Protein AF-A0A962FQ56-F1 (afdb_monomer_lite)

Sequence (91 aa):
MIEQIGRFHVRKRLGGGFGEVFLAEDPTIGRQVAIKVFRPKDENLVAIATSSNTEGLDILRTRFLNEAKILAQLENAVHVVVAADRKLTHF

pLDDT: mean 84.01, std 13.22, range [40.44, 97.62]

Radius of gyration: 14.67 Å; chains: 1; bounding box: 33×34×39 Å

Foldseek 3Di:
DDQDDVQWGFDAWPQDDQWTWTFTARPVVRDTDIDTDRDGDVVNQVVVVVDDSVVVSVVSVVVVVVVLVVLCVCCVPPPGDHDPDDDDDDD

Secondary structure (DSSP, 8-state):
---EETTEEEEEEEE-SSSEEEEEEETTTTEEEEEEE----HHHHHTTTTS-HHHHHHHHHHHHHHHHHHHHHTTT-TTS-----------

Structure (mmCIF, N/CA/C/O backbone):
data_AF-A0A962FQ56-F1
#
_entry.id   AF-A0A962FQ56-F1
#
loop_
_atom_site.group_PDB
_atom_site.id
_atom_site.type_symbol
_atom_site.label_atom_id
_atom_site.label_alt_id
_atom_site.label_comp_id
_atom_site.label_asym_id
_atom_site.label_entity_id
_atom_site.label_seq_id
_atom_site.pdbx_PDB_ins_code
_atom_site.Cartn_x
_atom_site.Cartn_y
_atom_site.Cartn_z
_atom_site.occupancy
_atom_site.B_iso_or_equiv
_atom_site.auth_seq_id
_atom_site.auth_comp_id
_atom_site.auth_asym_id
_atom_site.auth_atom_id
_atom_site.pdbx_PDB_model_num
ATOM 1 N N . MET A 1 1 ? 2.163 -19.196 0.850 1.00 71.44 1 MET A N 1
ATOM 2 C CA . MET A 1 1 ? 1.076 -18.189 0.855 1.00 71.44 1 MET A CA 1
ATOM 3 C C . MET A 1 1 ? 1.416 -17.171 1.935 1.00 71.44 1 MET A C 1
ATOM 5 O O . MET A 1 1 ? 2.001 -17.579 2.926 1.00 71.44 1 MET A O 1
ATOM 9 N N . ILE A 1 2 ? 1.175 -15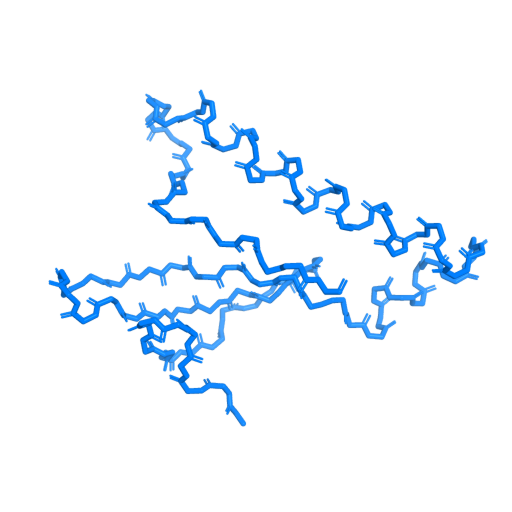.873 1.736 1.00 83.00 2 ILE A N 1
ATOM 10 C CA . ILE A 1 2 ? 1.484 -14.868 2.771 1.00 83.00 2 ILE A CA 1
ATOM 11 C C . ILE A 1 2 ? 0.270 -14.738 3.668 1.00 83.00 2 ILE A C 1
ATOM 13 O O . ILE A 1 2 ? -0.788 -14.343 3.191 1.00 83.00 2 ILE A O 1
ATOM 17 N N . GLU A 1 3 ? 0.447 -15.061 4.941 1.00 92.56 3 GLU A N 1
ATOM 18 C CA . GLU A 1 3 ? -0.634 -15.067 5.930 1.00 92.56 3 GLU A CA 1
ATOM 19 C C . GLU A 1 3 ? -0.631 -13.805 6.801 1.00 92.56 3 GLU A C 1
ATOM 21 O O . GLU A 1 3 ? -1.670 -13.403 7.320 1.00 92.56 3 GLU A O 1
ATOM 26 N N . GLN A 1 4 ? 0.512 -13.120 6.914 1.00 94.44 4 GLN A N 1
ATOM 27 C CA . GLN A 1 4 ? 0.655 -11.923 7.739 1.00 94.44 4 GLN A CA 1
ATOM 28 C C . GLN A 1 4 ? 1.669 -10.940 7.138 1.00 94.44 4 GLN A C 1
ATOM 30 O O . GLN A 1 4 ? 2.666 -11.340 6.534 1.00 94.44 4 GLN A O 1
ATOM 35 N N . ILE A 1 5 ? 1.417 -9.641 7.304 1.00 93.19 5 ILE A N 1
ATOM 36 C CA . ILE A 1 5 ? 2.351 -8.560 6.966 1.00 93.19 5 ILE A CA 1
ATOM 37 C C . ILE A 1 5 ? 2.432 -7.631 8.174 1.00 93.19 5 ILE A C 1
ATOM 39 O O . ILE A 1 5 ? 1.490 -6.897 8.460 1.00 93.19 5 ILE A O 1
ATOM 43 N N . GLY A 1 6 ? 3.552 -7.651 8.901 1.00 92.62 6 GLY A N 1
ATOM 44 C CA . GLY A 1 6 ? 3.649 -6.920 10.167 1.00 92.62 6 GLY A CA 1
ATOM 45 C C . GLY A 1 6 ? 2.541 -7.358 11.129 1.00 92.62 6 GLY A C 1
ATOM 46 O O . GLY A 1 6 ? 2.411 -8.545 11.401 1.00 92.62 6 GLY A O 1
ATOM 47 N N . ARG A 1 7 ? 1.722 -6.412 11.609 1.00 93.75 7 ARG A N 1
ATOM 48 C CA . ARG A 1 7 ? 0.576 -6.717 12.485 1.00 93.75 7 ARG A CA 1
ATOM 49 C C . ARG A 1 7 ? -0.680 -7.189 11.747 1.00 93.75 7 ARG A C 1
ATOM 51 O O . ARG A 1 7 ? -1.628 -7.622 12.389 1.00 93.75 7 ARG A O 1
ATOM 58 N N . PHE A 1 8 ? -0.721 -7.064 10.424 1.00 96.12 8 PHE A N 1
ATOM 59 C CA . PHE A 1 8 ? -1.942 -7.253 9.650 1.00 96.12 8 PHE A CA 1
ATOM 60 C C . PHE A 1 8 ? -2.102 -8.703 9.191 1.00 96.12 8 PHE A C 1
ATOM 62 O O . PHE A 1 8 ? -1.182 -9.267 8.594 1.00 96.12 8 PHE A O 1
ATOM 69 N N . HIS A 1 9 ? -3.282 -9.286 9.401 1.00 97.38 9 HIS A N 1
ATOM 70 C CA . HIS A 1 9 ? -3.615 -10.637 8.941 1.00 97.38 9 HIS A CA 1
ATOM 71 C C . HIS A 1 9 ? -4.113 -10.607 7.497 1.00 97.38 9 HIS A C 1
ATOM 73 O O . HIS A 1 9 ? -5.123 -9.970 7.200 1.00 97.38 9 HIS A O 1
ATOM 79 N N . VAL A 1 10 ? -3.425 -11.294 6.587 1.00 97.12 10 VAL A N 1
ATOM 80 C CA . VAL A 1 10 ? -3.792 -11.328 5.167 1.00 97.12 10 VAL A CA 1
ATOM 81 C C . VAL A 1 10 ? -5.006 -12.232 4.972 1.00 97.12 10 VAL A C 1
ATOM 83 O O . VAL A 1 10 ? -5.022 -13.383 5.393 1.00 97.12 10 VAL A O 1
ATOM 86 N N . ARG A 1 11 ? -6.035 -11.706 4.301 1.00 96.94 11 ARG A N 1
ATOM 87 C CA . ARG A 1 11 ? -7.265 -12.440 3.972 1.00 96.94 11 ARG A CA 1
ATOM 88 C C . ARG A 1 11 ? -7.226 -12.998 2.556 1.00 96.94 11 ARG A C 1
ATOM 90 O O . ARG A 1 11 ? -7.568 -14.154 2.341 1.00 96.94 11 ARG A O 1
ATOM 97 N N . LYS A 1 12 ? -6.827 -12.178 1.579 1.00 96.12 12 LYS A N 1
ATOM 98 C CA . LYS A 1 12 ? -6.648 -12.601 0.181 1.00 96.12 12 LYS A CA 1
ATOM 99 C C . LYS A 1 12 ? -5.812 -11.606 -0.613 1.00 96.12 12 LYS A C 1
ATOM 101 O O . LYS A 1 12 ? -5.737 -10.424 -0.277 1.00 96.12 12 LYS A O 1
ATOM 106 N N . ARG A 1 13 ? -5.240 -12.069 -1.723 1.00 94.62 13 ARG A N 1
ATOM 107 C CA . ARG A 1 13 ? -4.640 -11.200 -2.741 1.00 94.62 13 ARG A CA 1
ATOM 108 C C . ARG A 1 13 ? -5.743 -10.510 -3.550 1.00 94.62 13 ARG A C 1
ATOM 110 O O . ARG A 1 13 ? -6.692 -11.163 -3.972 1.00 94.62 13 ARG A O 1
ATOM 117 N N . LEU A 1 14 ? -5.601 -9.204 -3.771 1.00 94.06 14 LEU A N 1
ATOM 118 C CA . LEU A 1 14 ? -6.507 -8.401 -4.601 1.00 94.06 14 LEU A CA 1
ATOM 119 C C . LEU A 1 14 ? -5.978 -8.197 -6.026 1.00 94.06 14 LEU A C 1
ATOM 121 O O . LEU A 1 14 ? -6.766 -8.007 -6.942 1.00 94.06 14 LEU A O 1
ATOM 125 N N . GLY A 1 15 ? -4.659 -8.265 -6.226 1.00 89.06 15 GLY A N 1
ATOM 126 C CA . GLY A 1 15 ? -4.027 -8.080 -7.535 1.00 89.06 15 GLY A CA 1
ATOM 127 C C . GLY A 1 15 ? -2.925 -7.029 -7.487 1.00 89.06 15 GLY A C 1
ATOM 128 O O . GLY A 1 15 ? -2.393 -6.747 -6.419 1.00 89.06 15 GLY A O 1
ATOM 129 N N . GLY A 1 16 ? -2.562 -6.475 -8.640 1.00 80.88 16 GLY A N 1
ATOM 130 C CA . GLY A 1 16 ? -1.623 -5.357 -8.738 1.00 80.88 16 GLY A CA 1
ATOM 131 C C . GLY A 1 16 ? -0.646 -5.479 -9.909 1.00 80.88 16 GLY A C 1
ATOM 132 O O . GLY A 1 16 ? -0.308 -6.587 -10.328 1.00 80.88 16 GLY A O 1
ATOM 133 N N . GLY A 1 17 ? -0.241 -4.318 -10.437 1.00 75.25 17 GLY A N 1
ATOM 134 C CA . GLY A 1 17 ? 0.723 -4.182 -11.535 1.00 75.25 17 GLY A CA 1
ATOM 135 C C . GLY A 1 17 ? 2.161 -4.125 -11.020 1.00 75.25 17 GLY A C 1
ATOM 136 O O . GLY A 1 17 ? 2.832 -5.148 -10.929 1.00 75.25 17 GLY A O 1
ATOM 137 N N . PHE A 1 18 ? 2.615 -2.934 -10.615 1.00 75.06 18 PHE A N 1
ATOM 138 C CA . PHE A 1 18 ? 3.992 -2.690 -10.144 1.00 75.06 18 PHE A CA 1
ATOM 139 C C . PHE A 1 18 ? 4.308 -3.231 -8.737 1.00 75.06 18 PHE A C 1
ATOM 141 O O . PHE A 1 18 ? 5.458 -3.237 -8.309 1.00 75.06 18 PHE A O 1
ATOM 148 N N . GLY A 1 19 ? 3.291 -3.674 -8.004 1.00 79.00 19 GLY A N 1
ATOM 149 C CA . GLY A 1 19 ? 3.407 -4.272 -6.679 1.00 79.00 19 GLY A CA 1
ATOM 150 C C . GLY A 1 19 ? 2.179 -5.121 -6.388 1.00 79.00 19 GLY A C 1
ATOM 151 O O . GLY A 1 19 ? 1.217 -5.114 -7.156 1.00 79.00 19 GLY A O 1
ATOM 152 N N . GLU A 1 20 ? 2.206 -5.857 -5.287 1.00 90.06 20 GLU A N 1
ATOM 153 C CA . GLU A 1 20 ? 1.131 -6.776 -4.923 1.00 90.06 20 GLU A CA 1
ATOM 154 C C . GLU A 1 20 ? 0.245 -6.145 -3.847 1.00 90.06 20 GLU A C 1
ATOM 156 O O . GLU A 1 20 ? 0.745 -5.622 -2.853 1.00 90.06 20 GLU A O 1
ATOM 161 N N . VAL A 1 21 ? -1.069 -6.162 -4.059 1.00 93.12 21 VAL A N 1
ATOM 162 C CA . VAL A 1 21 ? -2.068 -5.615 -3.140 1.00 93.12 21 VAL A CA 1
ATOM 163 C C . VAL A 1 21 ? -2.813 -6.761 -2.470 1.00 93.12 21 VAL A C 1
ATOM 165 O O . VAL A 1 21 ? -3.329 -7.667 -3.133 1.00 93.12 21 VAL A O 1
ATOM 168 N N . PHE A 1 22 ? -2.903 -6.690 -1.149 1.00 95.38 22 PHE A N 1
ATOM 169 C CA . PHE A 1 22 ? -3.594 -7.652 -0.304 1.00 95.38 22 PHE A CA 1
ATOM 170 C C . PHE A 1 22 ? -4.736 -6.985 0.449 1.00 95.38 22 PHE A C 1
ATOM 172 O O . PHE A 1 22 ? -4.582 -5.873 0.945 1.00 95.38 22 PHE A O 1
ATOM 179 N N . LEU A 1 23 ? -5.857 -7.693 0.577 1.00 97.00 23 LEU A N 1
ATOM 180 C CA . LEU A 1 23 ? -6.850 -7.405 1.601 1.00 97.00 23 LEU A CA 1
ATOM 181 C C . LEU A 1 23 ? -6.354 -8.029 2.898 1.00 97.00 23 LEU A C 1
ATOM 183 O O . LEU A 1 23 ? -6.108 -9.238 2.945 1.00 97.00 23 LEU A O 1
ATOM 187 N N . ALA A 1 24 ? -6.230 -7.217 3.935 1.00 97.62 24 ALA A N 1
ATOM 188 C CA . ALA A 1 24 ? -5.811 -7.649 5.252 1.00 97.62 24 ALA A CA 1
ATOM 189 C C . ALA A 1 24 ? -6.719 -7.061 6.332 1.00 97.62 24 ALA A C 1
ATOM 191 O O . ALA A 1 24 ? -7.519 -6.165 6.072 1.00 97.62 24 ALA A O 1
ATOM 192 N N . GLU A 1 25 ? -6.593 -7.573 7.543 1.00 97.56 25 GLU A N 1
ATOM 193 C CA . GLU A 1 25 ? -7.270 -7.070 8.728 1.00 97.56 25 GLU A CA 1
ATOM 194 C C . GLU A 1 25 ? -6.241 -6.547 9.721 1.00 97.56 25 GLU A C 1
ATOM 196 O O . GLU A 1 25 ? -5.246 -7.217 9.999 1.00 97.56 25 GLU A O 1
ATOM 201 N N . ASP A 1 26 ? -6.480 -5.346 10.239 1.00 96.38 26 ASP A N 1
ATOM 202 C CA . ASP A 1 26 ? -5.758 -4.810 11.382 1.00 96.38 26 ASP A CA 1
ATOM 203 C C . ASP A 1 26 ? -6.436 -5.287 12.677 1.00 96.38 26 ASP A C 1
ATOM 205 O O . ASP A 1 26 ? -7.509 -4.773 13.014 1.00 96.38 26 ASP A O 1
ATOM 209 N N . PRO A 1 27 ? -5.840 -6.237 13.422 1.00 95.12 27 PRO A N 1
ATOM 210 C CA . PRO A 1 27 ? -6.453 -6.773 14.633 1.00 95.12 27 PRO A CA 1
ATOM 211 C C . PRO A 1 27 ? -6.498 -5.754 15.779 1.00 95.12 27 PRO A C 1
ATOM 213 O O . PRO A 1 27 ? -7.241 -5.954 16.732 1.00 95.12 27 PRO A O 1
ATOM 216 N N . THR A 1 28 ? -5.721 -4.665 15.707 1.00 94.12 28 THR A N 1
ATOM 217 C CA . THR A 1 28 ? -5.672 -3.652 16.776 1.00 94.12 28 THR A CA 1
ATOM 218 C C . THR A 1 28 ? -6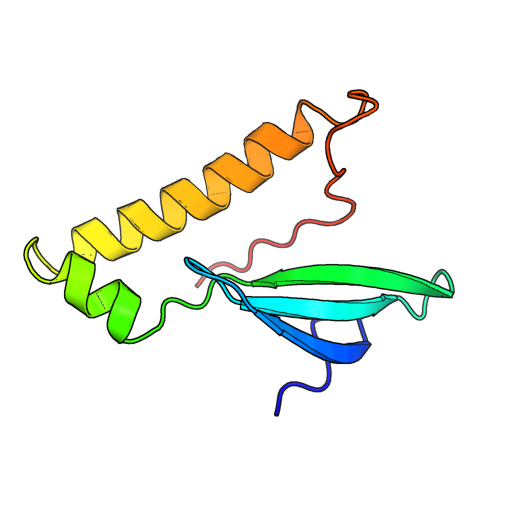.895 -2.742 16.780 1.00 94.12 28 THR A C 1
ATOM 220 O O . THR A 1 28 ? -7.328 -2.301 17.840 1.00 94.12 28 THR A O 1
ATOM 223 N N . ILE A 1 29 ? -7.466 -2.485 15.600 1.00 92.94 29 ILE A N 1
ATOM 224 C CA . ILE A 1 29 ? -8.620 -1.593 15.410 1.00 92.94 29 ILE A CA 1
ATOM 225 C C . ILE A 1 29 ? -9.825 -2.297 14.769 1.00 92.94 29 ILE A C 1
ATOM 227 O O . ILE A 1 29 ? -10.845 -1.657 14.527 1.00 92.94 29 ILE A O 1
ATOM 231 N N . GLY A 1 30 ? -9.712 -3.592 14.453 1.00 93.69 30 GLY A N 1
ATOM 232 C CA . GLY A 1 30 ? -10.788 -4.394 13.862 1.00 93.69 30 GLY A CA 1
ATOM 233 C C . GLY A 1 30 ? -11.205 -3.940 12.460 1.00 93.69 30 GLY A C 1
ATOM 234 O O . GLY A 1 30 ? -12.381 -4.017 12.110 1.00 93.69 30 GLY A O 1
ATOM 235 N N . ARG A 1 31 ? -10.267 -3.420 11.655 1.00 95.12 31 ARG A N 1
ATOM 236 C CA . ARG A 1 31 ? -10.562 -2.815 10.344 1.00 95.12 31 ARG A CA 1
ATOM 237 C C . ARG A 1 31 ? -9.903 -3.574 9.200 1.00 95.12 31 ARG A C 1
ATOM 239 O O . ARG A 1 31 ? -8.730 -3.930 9.274 1.00 95.12 31 ARG A O 1
ATOM 246 N N . GLN A 1 32 ? -10.628 -3.739 8.094 1.00 96.69 32 GLN A N 1
ATOM 247 C CA . GLN A 1 32 ? -10.041 -4.214 6.842 1.00 96.69 32 GLN A CA 1
ATOM 248 C C . GLN A 1 32 ? -9.263 -3.104 6.126 1.00 96.69 32 GLN A C 1
ATOM 250 O O . GLN A 1 32 ? -9.741 -1.977 5.985 1.00 96.69 32 GLN A O 1
ATOM 255 N N . VAL A 1 33 ? -8.068 -3.439 5.649 1.00 96.06 33 VAL A N 1
ATOM 256 C CA . VAL A 1 33 ? -7.142 -2.529 4.972 1.00 96.06 33 VAL A CA 1
ATOM 257 C C . VAL A 1 33 ? -6.597 -3.158 3.693 1.00 96.06 33 VAL A C 1
ATOM 259 O O . VAL A 1 33 ? -6.486 -4.380 3.575 1.00 96.06 33 VAL A O 1
ATOM 262 N N . ALA A 1 34 ? -6.232 -2.311 2.733 1.00 96.00 34 ALA A N 1
ATOM 263 C CA . ALA A 1 34 ? -5.455 -2.723 1.574 1.00 96.00 34 ALA A CA 1
ATOM 264 C C . ALA A 1 34 ? -3.964 -2.491 1.855 1.00 96.00 34 ALA A C 1
ATOM 266 O O . ALA A 1 34 ? -3.563 -1.373 2.172 1.00 96.00 34 ALA A O 1
ATOM 267 N N . ILE A 1 35 ? -3.141 -3.530 1.716 1.00 94.31 35 ILE A N 1
ATOM 268 C CA . ILE A 1 35 ? -1.685 -3.440 1.882 1.00 94.31 35 ILE A CA 1
ATOM 269 C C . ILE A 1 35 ? -1.033 -3.650 0.529 1.00 94.31 35 ILE A C 1
ATOM 271 O O . ILE A 1 35 ? -1.099 -4.744 -0.033 1.00 94.31 35 ILE A O 1
ATOM 275 N N . LYS A 1 36 ? -0.387 -2.603 0.019 1.00 92.56 36 LYS A N 1
ATOM 276 C CA . LYS A 1 36 ? 0.415 -2.665 -1.201 1.00 92.56 36 LYS A CA 1
ATOM 277 C C . LYS A 1 36 ? 1.877 -2.875 -0.825 1.00 92.56 36 LYS A C 1
ATOM 279 O O . LYS A 1 36 ? 2.465 -2.050 -0.131 1.00 92.56 36 LYS A O 1
ATOM 284 N N . VAL A 1 37 ? 2.465 -3.968 -1.291 1.00 91.44 37 VAL A N 1
ATOM 285 C CA . VAL A 1 37 ? 3.879 -4.288 -1.075 1.00 91.44 37 VAL A CA 1
ATOM 286 C C . VAL A 1 37 ? 4.660 -4.180 -2.373 1.00 91.44 37 VAL A C 1
ATOM 288 O O . VAL A 1 37 ? 4.197 -4.587 -3.443 1.00 91.44 37 VAL A O 1
ATOM 291 N N . PHE A 1 38 ? 5.873 -3.643 -2.269 1.00 88.88 38 PHE A N 1
ATOM 292 C CA . PHE A 1 38 ? 6.814 -3.630 -3.376 1.00 88.88 38 PHE A CA 1
ATOM 293 C C . PHE A 1 38 ? 7.356 -5.045 -3.594 1.00 88.88 38 PHE A C 1
ATOM 295 O O . PHE A 1 38 ? 8.188 -5.533 -2.831 1.00 88.88 38 PHE A O 1
ATOM 302 N N . ARG A 1 39 ? 6.831 -5.717 -4.619 1.00 84.25 39 ARG A N 1
ATOM 303 C CA . ARG A 1 39 ? 7.309 -7.010 -5.113 1.00 84.25 39 ARG A CA 1
ATOM 304 C C . ARG A 1 39 ? 7.332 -6.973 -6.635 1.00 84.25 39 ARG A C 1
ATOM 306 O O . ARG A 1 39 ? 6.313 -7.298 -7.253 1.00 84.25 39 ARG A O 1
ATOM 313 N N . PRO A 1 40 ? 8.440 -6.527 -7.247 1.00 75.06 40 PRO A N 1
ATOM 314 C CA . PRO A 1 40 ? 8.595 -6.662 -8.683 1.00 75.06 40 PRO A CA 1
ATOM 315 C C . PRO A 1 40 ? 8.510 -8.151 -9.046 1.00 75.06 40 PRO A C 1
ATOM 317 O O . PRO A 1 40 ? 9.110 -8.999 -8.392 1.00 75.06 40 PRO A O 1
ATOM 320 N N . LYS A 1 41 ? 7.688 -8.460 -10.048 1.00 73.88 41 LYS A N 1
ATOM 321 C CA . LYS A 1 41 ? 7.547 -9.801 -10.629 1.00 73.88 41 LYS A CA 1
ATOM 322 C C . LYS A 1 41 ? 8.428 -9.895 -11.862 1.00 73.88 41 LYS A C 1
ATOM 324 O O . LYS A 1 41 ? 8.690 -8.862 -12.474 1.00 73.88 41 LYS A O 1
ATOM 329 N N . ASP A 1 42 ? 8.762 -11.108 -12.280 1.00 68.81 42 ASP A N 1
ATOM 330 C CA . ASP A 1 42 ? 9.586 -11.348 -13.468 1.00 68.81 42 ASP A CA 1
ATOM 331 C C . ASP A 1 42 ? 9.057 -10.618 -14.711 1.00 68.81 42 ASP A C 1
ATOM 333 O O . ASP A 1 42 ? 9.823 -9.963 -15.400 1.00 68.81 42 ASP A O 1
ATOM 337 N N . GLU A 1 43 ? 7.742 -10.584 -14.935 1.00 66.62 43 GLU A N 1
ATOM 338 C CA . GLU A 1 43 ? 7.121 -9.826 -16.039 1.00 66.62 43 GLU A CA 1
ATOM 339 C C . GLU A 1 43 ? 7.412 -8.314 -15.981 1.00 66.62 43 GLU A C 1
ATOM 341 O O . GLU A 1 43 ? 7.685 -7.684 -17.004 1.00 66.62 43 GLU A O 1
ATOM 346 N N . ASN A 1 44 ? 7.404 -7.731 -14.777 1.00 66.62 44 ASN A N 1
ATOM 347 C CA . ASN A 1 44 ? 7.773 -6.330 -14.576 1.00 66.62 44 ASN A CA 1
ATOM 348 C C . ASN A 1 44 ? 9.273 -6.125 -14.817 1.00 66.62 44 ASN A C 1
ATOM 350 O O . ASN A 1 44 ? 9.648 -5.087 -15.341 1.00 66.62 44 ASN A O 1
ATOM 354 N N . LEU A 1 45 ? 10.119 -7.098 -14.465 1.00 66.00 45 LEU A N 1
ATOM 355 C CA . LEU A 1 45 ? 11.567 -7.059 -14.703 1.00 66.00 45 LEU A CA 1
ATOM 356 C C . LEU A 1 45 ? 11.917 -7.224 -16.188 1.00 66.00 45 LEU A C 1
ATOM 358 O O . LEU A 1 45 ? 12.848 -6.591 -16.671 1.00 66.00 45 LEU A O 1
ATOM 362 N N . VAL A 1 46 ? 11.149 -8.017 -16.936 1.00 62.56 46 VAL A N 1
ATOM 363 C CA . VAL A 1 46 ? 11.339 -8.222 -18.381 1.00 62.56 46 VAL A CA 1
ATOM 364 C C . VAL A 1 46 ? 11.018 -6.953 -19.172 1.00 62.56 46 VAL A C 1
ATOM 366 O O . VAL A 1 46 ? 11.784 -6.590 -20.059 1.00 62.56 46 VAL A O 1
ATOM 369 N N . ALA A 1 47 ? 9.960 -6.218 -18.806 1.00 61.19 47 ALA A N 1
ATOM 370 C CA . ALA A 1 47 ? 9.659 -4.903 -19.391 1.00 61.19 47 ALA A CA 1
ATOM 371 C C . ALA A 1 47 ? 10.761 -3.853 -19.134 1.00 61.19 47 ALA A C 1
ATOM 373 O O . ALA A 1 47 ? 10.778 -2.795 -19.759 1.00 61.19 47 ALA A O 1
ATOM 374 N N . ILE A 1 48 ? 11.661 -4.140 -18.193 1.00 60.25 48 ILE A N 1
ATOM 375 C CA . ILE A 1 48 ? 12.752 -3.273 -17.759 1.00 60.25 48 ILE A CA 1
ATOM 376 C C . ILE A 1 48 ? 14.098 -3.706 -18.346 1.00 60.25 48 ILE A C 1
ATOM 378 O O . ILE A 1 48 ? 14.943 -2.847 -18.574 1.00 60.25 48 ILE A O 1
ATOM 382 N N . ALA A 1 49 ? 14.292 -4.999 -18.623 1.00 55.56 49 ALA A N 1
ATOM 383 C CA . ALA A 1 49 ? 15.537 -5.593 -19.124 1.00 55.56 49 ALA A CA 1
ATOM 384 C C . ALA A 1 49 ? 16.012 -5.038 -20.486 1.00 55.56 49 ALA A C 1
ATOM 386 O O . ALA A 1 49 ? 17.122 -5.327 -20.923 1.00 55.56 49 ALA A O 1
ATOM 387 N N . THR A 1 50 ? 15.207 -4.207 -21.153 1.00 59.50 50 THR A N 1
ATOM 388 C CA . THR A 1 50 ? 15.631 -3.361 -22.284 1.00 59.50 50 THR A CA 1
ATOM 389 C C . THR A 1 50 ? 16.530 -2.181 -21.870 1.00 59.50 50 THR A C 1
ATOM 391 O O . THR A 1 50 ? 17.087 -1.506 -22.728 1.00 59.50 50 THR A O 1
ATOM 394 N N . SER A 1 51 ? 16.682 -1.936 -20.568 1.00 58.59 51 SER A N 1
ATOM 395 C CA . SER A 1 51 ? 17.620 -1.008 -19.925 1.00 58.59 51 SER A CA 1
ATOM 396 C C . SER A 1 51 ? 18.405 -1.762 -18.844 1.00 58.59 51 SER A C 1
ATOM 398 O O . SER A 1 51 ? 17.870 -2.689 -18.240 1.00 58.59 51 SER A O 1
ATOM 400 N N . SER A 1 52 ? 19.668 -1.400 -18.612 1.00 61.59 52 SER A N 1
ATOM 401 C CA . SER A 1 52 ? 20.587 -2.000 -17.630 1.00 61.59 52 SER A CA 1
ATOM 402 C C . SER A 1 52 ? 19.861 -2.407 -16.330 1.00 61.59 52 SER A C 1
ATOM 404 O O . SER A 1 52 ? 19.367 -1.539 -15.617 1.00 61.59 52 SER A O 1
ATOM 406 N N . ASN A 1 53 ? 19.772 -3.712 -16.019 1.00 62.06 53 ASN A N 1
ATOM 407 C CA . ASN A 1 53 ? 18.853 -4.289 -15.012 1.00 62.06 53 ASN A CA 1
ATOM 408 C C . ASN A 1 53 ? 18.754 -3.550 -13.657 1.00 62.06 53 ASN A C 1
ATOM 410 O O . ASN A 1 53 ? 17.691 -3.562 -13.033 1.00 62.06 53 ASN A O 1
ATOM 414 N N . THR A 1 54 ? 19.836 -2.931 -13.183 1.00 63.47 54 THR A N 1
ATOM 415 C CA . THR A 1 54 ? 19.865 -2.194 -11.909 1.00 63.47 54 THR A CA 1
ATOM 416 C C . THR A 1 54 ? 19.072 -0.883 -11.974 1.00 63.47 54 THR A C 1
ATOM 418 O O . THR A 1 54 ? 18.322 -0.572 -11.052 1.00 63.47 54 THR A O 1
ATOM 421 N N . GLU A 1 55 ? 19.152 -0.147 -13.085 1.00 72.44 55 GLU A N 1
ATOM 422 C CA . GLU A 1 55 ? 18.544 1.185 -13.218 1.00 72.44 55 GLU A CA 1
ATOM 423 C C . GLU A 1 55 ? 17.018 1.125 -13.170 1.00 72.44 55 GLU A C 1
ATOM 425 O O . GLU A 1 55 ? 16.362 1.954 -12.538 1.00 72.44 55 GLU A O 1
ATOM 430 N N . GLY A 1 56 ? 16.408 0.127 -13.806 1.00 77.19 56 GLY A N 1
ATOM 431 C CA . GLY A 1 56 ? 14.953 0.088 -13.851 1.00 77.19 56 GLY A CA 1
ATOM 432 C C . GLY A 1 56 ? 14.282 -0.503 -12.610 1.00 77.19 56 GLY A C 1
ATOM 433 O O . GLY A 1 56 ? 13.141 -0.136 -12.310 1.00 77.19 56 GLY A O 1
ATOM 434 N N . LEU A 1 57 ? 14.989 -1.322 -11.824 1.00 79.06 57 LEU A N 1
ATOM 435 C CA . LEU A 1 57 ? 14.556 -1.665 -10.466 1.00 79.06 57 LEU A CA 1
ATOM 436 C C . LEU A 1 57 ? 14.472 -0.411 -9.586 1.00 79.06 57 LEU A C 1
ATOM 438 O O . LEU A 1 57 ? 13.473 -0.216 -8.884 1.00 79.06 57 LEU A O 1
ATOM 442 N N . ASP A 1 58 ? 15.469 0.468 -9.684 1.00 83.25 58 ASP A N 1
ATOM 443 C CA . ASP A 1 58 ? 15.491 1.741 -8.964 1.00 83.25 58 ASP A CA 1
ATOM 444 C C . ASP A 1 58 ? 14.381 2.684 -9.436 1.00 83.25 58 ASP A C 1
ATOM 446 O O . ASP A 1 58 ? 13.739 3.345 -8.612 1.00 83.25 58 ASP A O 1
ATOM 450 N N . ILE A 1 59 ? 14.060 2.693 -10.734 1.00 83.50 59 ILE A N 1
ATOM 451 C CA . ILE A 1 59 ? 12.907 3.437 -11.265 1.00 83.50 59 ILE A CA 1
ATOM 452 C C . ILE A 1 59 ? 11.598 2.924 -10.656 1.00 83.50 59 ILE A C 1
ATOM 454 O O . ILE A 1 59 ? 10.780 3.727 -10.197 1.00 83.50 59 ILE A O 1
ATOM 458 N N . LEU A 1 60 ? 11.371 1.606 -10.618 1.00 83.62 60 LEU A N 1
ATOM 459 C CA . LEU A 1 60 ? 10.151 1.045 -10.027 1.00 83.62 60 LEU A CA 1
ATOM 460 C C . LEU A 1 60 ? 10.047 1.343 -8.534 1.00 83.62 60 LEU A C 1
ATOM 462 O O . LEU A 1 60 ? 8.974 1.718 -8.050 1.00 83.62 60 LEU A O 1
ATOM 466 N N . ARG A 1 61 ? 11.159 1.215 -7.811 1.00 85.94 61 ARG A N 1
ATOM 467 C CA . ARG A 1 61 ? 11.229 1.558 -6.392 1.00 85.94 61 ARG A CA 1
ATOM 468 C C . ARG A 1 61 ? 10.910 3.034 -6.181 1.00 85.94 61 ARG A C 1
ATOM 470 O O . ARG A 1 61 ? 10.093 3.372 -5.328 1.00 85.94 61 ARG A O 1
ATOM 477 N N . THR A 1 62 ? 11.480 3.906 -7.006 1.00 88.62 62 THR A N 1
ATOM 478 C CA . THR A 1 62 ? 11.224 5.349 -6.974 1.00 88.62 62 THR A CA 1
ATOM 479 C C . THR A 1 62 ? 9.751 5.659 -7.225 1.00 88.62 62 THR A C 1
ATOM 481 O O . THR A 1 62 ? 9.153 6.425 -6.473 1.00 88.62 62 THR A O 1
ATOM 484 N N . ARG A 1 63 ? 9.122 5.022 -8.221 1.00 88.50 63 ARG A N 1
ATOM 485 C CA . ARG A 1 63 ? 7.683 5.180 -8.499 1.00 88.50 63 ARG A CA 1
ATOM 486 C C . ARG A 1 63 ? 6.820 4.736 -7.321 1.00 88.50 63 ARG A C 1
ATOM 488 O O . ARG A 1 63 ? 5.915 5.468 -6.931 1.00 88.50 63 ARG A O 1
ATOM 495 N N . PHE A 1 64 ? 7.130 3.585 -6.726 1.00 89.56 64 PHE A N 1
ATOM 496 C CA . PHE A 1 64 ? 6.428 3.078 -5.548 1.00 89.56 64 PHE A CA 1
ATOM 497 C C . PHE A 1 64 ? 6.512 4.057 -4.365 1.00 89.56 64 PHE A C 1
ATOM 499 O O . PHE A 1 64 ? 5.507 4.349 -3.717 1.00 89.56 64 PHE A O 1
ATOM 506 N N . LEU A 1 65 ? 7.699 4.614 -4.108 1.00 90.00 65 LEU A N 1
ATOM 507 C CA . LEU A 1 65 ? 7.901 5.595 -3.042 1.00 90.00 65 LEU A CA 1
ATOM 508 C C . LEU A 1 65 ? 7.216 6.932 -3.335 1.00 90.00 65 LEU A C 1
ATOM 510 O O . LEU A 1 65 ? 6.646 7.535 -2.428 1.00 90.00 65 LEU A O 1
ATOM 514 N N . ASN A 1 66 ? 7.251 7.393 -4.584 1.00 91.38 66 ASN A N 1
ATOM 515 C CA . ASN A 1 66 ? 6.594 8.633 -4.986 1.00 91.38 66 ASN A CA 1
ATOM 516 C C . ASN A 1 66 ? 5.076 8.538 -4.827 1.00 91.38 66 ASN A C 1
ATOM 518 O O . ASN A 1 66 ? 4.473 9.478 -4.323 1.00 91.38 66 ASN A O 1
ATOM 522 N N . GLU A 1 67 ? 4.466 7.400 -5.162 1.00 90.12 67 GLU A N 1
ATOM 523 C CA . GLU A 1 67 ? 3.037 7.165 -4.928 1.00 90.12 67 GLU A CA 1
ATOM 524 C C . GLU A 1 67 ? 2.687 7.301 -3.438 1.00 90.12 67 GLU A C 1
ATOM 526 O O . GLU A 1 67 ? 1.775 8.043 -3.077 1.00 90.12 67 GLU A O 1
ATOM 531 N N . ALA A 1 68 ? 3.463 6.660 -2.557 1.00 89.75 68 ALA A N 1
ATOM 532 C CA . ALA A 1 68 ? 3.249 6.754 -1.116 1.00 89.75 68 ALA A CA 1
ATOM 533 C C . ALA A 1 68 ? 3.400 8.194 -0.586 1.00 89.75 68 ALA A C 1
ATOM 535 O O . ALA A 1 68 ? 2.624 8.603 0.280 1.00 89.75 68 ALA A O 1
ATOM 536 N N . LYS A 1 69 ? 4.369 8.960 -1.112 1.00 90.81 69 LYS A N 1
ATOM 537 C CA . LYS A 1 69 ? 4.588 10.376 -0.768 1.00 90.81 69 LYS A CA 1
ATOM 538 C C . LYS A 1 69 ? 3.447 11.272 -1.251 1.00 90.81 69 LYS A C 1
ATOM 540 O O . LYS A 1 69 ? 2.982 12.106 -0.486 1.00 90.81 69 LYS A O 1
ATOM 545 N N . ILE A 1 70 ? 2.982 11.090 -2.486 1.00 93.06 70 ILE A N 1
ATOM 546 C CA . ILE A 1 70 ? 1.879 11.876 -3.057 1.00 93.06 70 ILE A CA 1
ATOM 547 C C . ILE A 1 70 ? 0.590 11.614 -2.275 1.00 93.06 70 ILE A C 1
ATOM 549 O O . ILE A 1 70 ? -0.080 12.558 -1.870 1.00 93.06 70 ILE A O 1
ATOM 553 N N . LEU A 1 71 ? 0.272 10.351 -1.972 1.00 91.44 71 LEU A N 1
ATOM 554 C CA . LEU A 1 71 ? -0.914 10.015 -1.175 1.00 91.44 71 LEU A CA 1
ATOM 555 C C . LEU A 1 71 ? -0.865 10.608 0.243 1.00 91.44 71 LEU A C 1
ATOM 557 O O . LEU A 1 71 ? -1.912 10.919 0.800 1.00 91.44 71 LEU A O 1
ATOM 561 N N . ALA A 1 72 ? 0.327 10.807 0.818 1.00 88.69 72 ALA A N 1
ATOM 562 C CA . ALA A 1 72 ? 0.500 11.495 2.106 1.00 88.69 72 ALA A CA 1
ATOM 563 C C . ALA A 1 72 ? 0.115 12.972 2.073 1.00 88.69 72 ALA A C 1
ATOM 565 O O . ALA A 1 72 ? -0.263 13.542 3.087 1.00 88.69 72 ALA A O 1
ATOM 566 N N . GLN A 1 73 ? 0.221 13.605 0.911 1.00 91.75 73 GLN A N 1
ATOM 567 C CA . GLN A 1 73 ? -0.129 15.013 0.745 1.00 91.75 73 GLN A CA 1
ATOM 568 C C . GLN A 1 73 ? -1.626 15.203 0.464 1.00 91.75 73 GLN A C 1
ATOM 570 O O . GLN A 1 73 ? -2.126 16.322 0.522 1.00 91.75 73 GLN A O 1
ATOM 575 N N . LEU A 1 74 ? -2.347 14.116 0.170 1.00 92.94 74 LEU A N 1
ATOM 576 C CA . LEU A 1 74 ? -3.750 14.121 -0.245 1.00 92.94 74 LEU A CA 1
ATOM 577 C C . LEU A 1 74 ? -4.696 13.580 0.837 1.00 92.94 74 LEU A C 1
ATOM 579 O O . LEU A 1 74 ? -5.819 13.198 0.530 1.00 92.94 74 LEU A O 1
ATOM 583 N N . GLU A 1 75 ? -4.279 13.571 2.105 1.00 87.62 75 GLU A N 1
ATOM 584 C CA . GLU A 1 75 ? -5.054 12.984 3.213 1.00 87.62 75 GLU A CA 1
ATOM 585 C C . GLU A 1 75 ? -6.432 13.642 3.419 1.00 87.62 75 GLU A C 1
ATOM 587 O O . GLU A 1 75 ? -7.358 12.992 3.897 1.00 87.62 75 GLU A O 1
ATOM 592 N N . ASN A 1 76 ? -6.596 14.897 2.986 1.00 91.31 76 ASN A N 1
ATOM 593 C CA . ASN A 1 76 ? -7.861 15.638 3.057 1.00 91.31 76 ASN A CA 1
ATOM 594 C C . ASN A 1 76 ? -8.686 15.590 1.755 1.00 91.31 76 ASN A C 1
ATOM 596 O O . ASN A 1 76 ? -9.749 16.207 1.672 1.00 91.31 76 ASN A O 1
ATOM 600 N N . ALA A 1 77 ? -8.209 14.909 0.710 1.00 94.12 77 ALA A N 1
ATOM 601 C CA . ALA A 1 77 ? -8.920 14.832 -0.560 1.00 94.12 77 ALA A CA 1
ATOM 602 C C . ALA A 1 77 ? -10.050 13.794 -0.483 1.00 94.12 77 ALA A C 1
ATOM 604 O O . ALA A 1 77 ? -9.813 12.593 -0.408 1.00 94.12 77 ALA A O 1
ATOM 605 N N . VAL A 1 78 ? -11.298 14.264 -0.566 1.00 93.75 78 VAL A N 1
ATOM 606 C CA . VAL A 1 78 ? -12.517 13.461 -0.333 1.00 93.75 78 VAL A CA 1
ATOM 607 C C . VAL A 1 78 ? -12.627 12.219 -1.230 1.00 93.75 78 VAL A C 1
ATOM 609 O O . VAL A 1 78 ? -13.150 11.194 -0.805 1.00 93.75 78 VAL A O 1
ATOM 612 N N . HIS A 1 79 ? -12.130 12.294 -2.466 1.00 96.19 79 HIS A N 1
ATOM 613 C CA . HIS A 1 79 ? -12.253 11.223 -3.464 1.00 96.19 79 HIS A CA 1
ATOM 614 C C . HIS A 1 79 ? -10.939 10.468 -3.718 1.00 96.19 79 HIS A C 1
ATOM 616 O O . HIS A 1 79 ? -10.835 9.726 -4.694 1.00 96.19 79 HIS A O 1
ATOM 622 N N . VAL A 1 80 ? -9.925 10.660 -2.870 1.00 93.12 80 VAL A N 1
ATOM 623 C CA . VAL A 1 80 ? -8.628 9.981 -2.976 1.00 93.12 80 VAL A CA 1
ATOM 624 C C . VAL A 1 80 ? -8.445 9.071 -1.769 1.00 93.12 80 VAL A C 1
ATOM 626 O O . VAL A 1 80 ? -8.785 9.418 -0.642 1.00 93.12 80 VAL A O 1
ATOM 629 N N . VAL A 1 81 ? -7.917 7.871 -2.001 1.00 90.19 81 VAL A N 1
ATOM 630 C CA . VAL A 1 81 ? -7.643 6.920 -0.919 1.00 90.19 81 VAL A CA 1
ATOM 631 C C . VAL A 1 81 ? -6.541 7.443 0.005 1.00 90.19 81 VAL A C 1
ATOM 633 O O . VAL A 1 81 ? -5.525 7.961 -0.451 1.00 90.19 8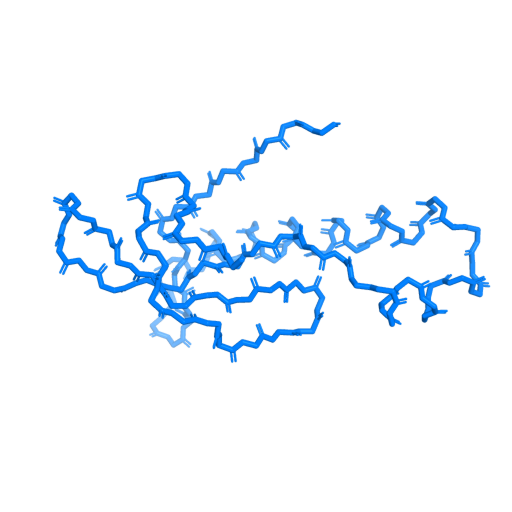1 VAL A O 1
ATOM 636 N N . VAL A 1 82 ? -6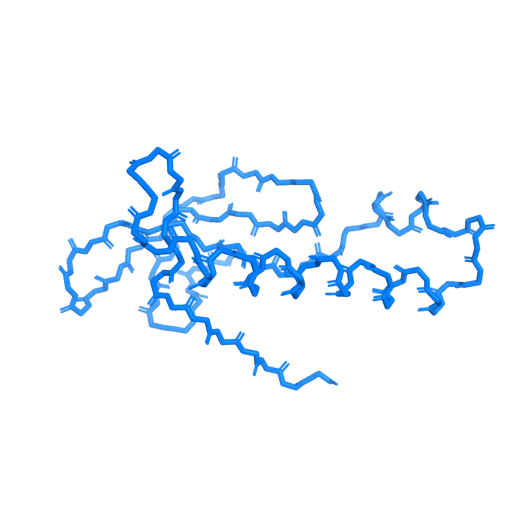.715 7.253 1.311 1.00 88.38 82 VAL A N 1
ATOM 637 C CA . VAL A 1 82 ? -5.729 7.658 2.322 1.00 88.38 82 VAL A CA 1
ATOM 638 C C . VAL A 1 82 ? -4.802 6.489 2.646 1.00 88.38 82 VAL A C 1
ATOM 640 O O . VAL A 1 82 ? -5.260 5.374 2.906 1.00 88.38 82 VAL A O 1
ATOM 643 N N . ALA A 1 83 ? -3.492 6.741 2.674 1.00 86.19 83 ALA A N 1
ATOM 644 C CA . ALA A 1 83 ? -2.523 5.767 3.170 1.00 86.19 83 ALA A CA 1
ATOM 645 C C . ALA A 1 83 ? -2.394 5.904 4.697 1.00 86.19 83 ALA A C 1
ATOM 647 O O . ALA A 1 83 ? -1.812 6.869 5.181 1.00 86.19 83 ALA A O 1
ATOM 648 N N . ALA A 1 84 ? -2.946 4.941 5.438 1.00 82.75 84 ALA A N 1
ATOM 649 C CA . ALA A 1 84 ? -3.037 5.000 6.901 1.00 82.75 84 ALA A CA 1
ATOM 650 C C . ALA A 1 84 ? -1.755 4.571 7.641 1.00 82.75 84 ALA A C 1
ATOM 652 O O . ALA A 1 84 ? -1.535 4.985 8.773 1.00 82.75 84 ALA A O 1
ATOM 653 N N . ASP A 1 85 ? -0.920 3.733 7.022 1.00 84.12 85 ASP A N 1
ATOM 654 C CA . ASP A 1 85 ? 0.348 3.255 7.584 1.00 84.12 85 ASP A CA 1
ATOM 655 C C . ASP A 1 85 ? 1.375 3.114 6.449 1.00 84.12 85 ASP A C 1
ATOM 657 O O . ASP A 1 85 ? 1.023 2.793 5.307 1.00 84.12 85 ASP A O 1
ATOM 661 N N . ARG A 1 86 ? 2.648 3.389 6.741 1.00 84.75 86 ARG A N 1
ATOM 662 C CA . ARG A 1 86 ? 3.765 3.294 5.797 1.00 84.75 86 ARG A CA 1
ATOM 663 C C . ARG A 1 86 ? 4.982 2.744 6.527 1.00 84.75 86 ARG A C 1
ATOM 665 O O . ARG 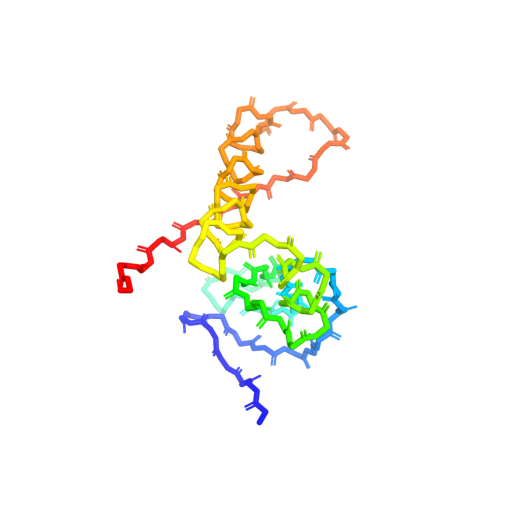A 1 86 ? 5.520 3.384 7.425 1.00 84.75 86 ARG A O 1
ATOM 672 N N . LYS A 1 87 ? 5.486 1.597 6.072 1.00 83.12 87 LYS A N 1
ATOM 673 C CA . LYS A 1 87 ? 6.743 1.022 6.560 1.00 83.12 87 LYS A CA 1
ATOM 674 C C . LYS A 1 87 ? 7.732 0.877 5.411 1.00 83.12 87 LYS A C 1
ATOM 676 O O . LYS A 1 87 ? 7.501 0.094 4.493 1.00 83.12 87 LYS A O 1
ATOM 681 N N . LEU A 1 88 ? 8.841 1.614 5.478 1.00 70.12 88 LEU A N 1
ATOM 682 C CA . LEU A 1 88 ? 10.027 1.332 4.673 1.00 70.12 88 LEU A CA 1
ATOM 683 C C . LEU A 1 88 ? 10.963 0.440 5.485 1.00 70.12 88 LEU A C 1
ATOM 685 O O . LEU A 1 88 ? 11.571 0.881 6.457 1.00 70.12 88 LEU A O 1
ATOM 689 N N . THR A 1 89 ? 11.098 -0.814 5.078 1.00 60.19 89 THR A N 1
ATOM 690 C CA . THR A 1 89 ? 12.254 -1.623 5.465 1.00 60.19 89 THR A CA 1
ATOM 691 C C . THR A 1 89 ? 13.421 -1.273 4.548 1.00 60.19 89 THR A C 1
ATOM 693 O O . THR A 1 89 ? 13.262 -1.228 3.327 1.00 60.19 89 THR A O 1
ATOM 696 N N . HIS A 1 90 ? 14.582 -0.992 5.140 1.00 44.69 90 HIS A N 1
ATOM 697 C CA . HIS A 1 90 ? 15.837 -0.981 4.395 1.00 44.69 90 HIS A CA 1
ATOM 698 C C . HIS A 1 90 ? 16.069 -2.413 3.887 1.00 44.69 90 HIS A C 1
ATOM 700 O O . HIS A 1 90 ? 15.861 -3.364 4.642 1.00 44.69 90 HIS A O 1
ATOM 706 N N . PHE A 1 91 ? 16.385 -2.539 2.599 1.00 40.44 91 PHE A N 1
ATOM 707 C CA . PHE A 1 91 ? 16.733 -3.795 1.933 1.00 40.44 91 PHE A CA 1
ATOM 708 C C . PHE A 1 91 ? 18.213 -3.734 1.602 1.00 40.44 91 PHE A C 1
ATOM 710 O O . PHE A 1 91 ? 18.608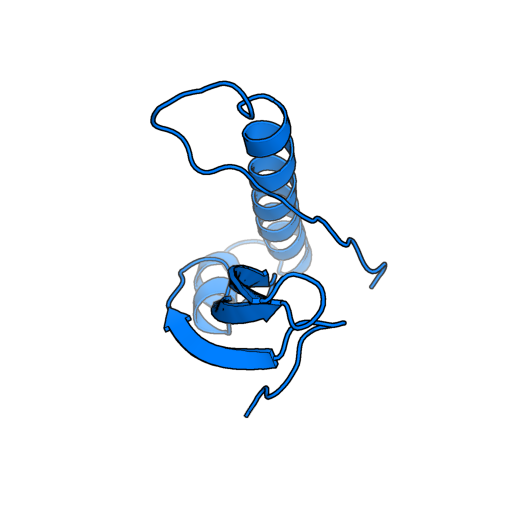 -2.642 1.127 1.00 40.44 91 PHE A O 1
#